Protein AF-A0ABD5IW27-F1 (afdb_monomer_lite)

Organism: NCBI:txid311460

Radius of gyration: 19.16 Å; chains: 1; bounding box: 46×27×57 Å

Structure (mmCIF, N/CA/C/O backbone):
data_AF-A0ABD5IW27-F1
#
_entry.id   AF-A0ABD5IW27-F1
#
loop_
_atom_site.group_PDB
_atom_site.id
_atom_site.type_symbol
_atom_site.label_atom_id
_atom_site.label_alt_id
_atom_site.label_comp_id
_atom_site.label_asym_id
_atom_site.label_entity_id
_atom_site.label_seq_id
_atom_site.pdbx_PDB_ins_code
_atom_site.Cartn_x
_atom_site.Cartn_y
_atom_site.Cartn_z
_atom_site.occupancy
_atom_site.B_iso_or_equiv
_atom_site.auth_seq_id
_atom_site.auth_comp_id
_atom_site.auth_asym_id
_atom_site.auth_atom_id
_atom_site.pdbx_PDB_model_num
ATOM 1 N N . MET A 1 1 ? -3.369 1.920 -13.424 1.00 84.19 1 MET A N 1
ATOM 2 C CA . MET A 1 1 ? -1.995 1.998 -13.982 1.00 84.19 1 MET A CA 1
ATOM 3 C C . MET A 1 1 ? -0.972 1.185 -13.202 1.00 84.19 1 MET A C 1
ATOM 5 O O . MET A 1 1 ? -0.576 0.160 -13.720 1.00 84.19 1 MET A O 1
ATOM 9 N N . LEU A 1 2 ? -0.519 1.574 -11.998 1.00 91.88 2 LEU A N 1
ATOM 10 C CA . LEU A 1 2 ? 0.464 0.747 -11.262 1.00 91.88 2 LEU A CA 1
ATOM 11 C C . LEU A 1 2 ? -0.138 -0.552 -10.726 1.00 91.88 2 LEU A C 1
ATOM 13 O O . LEU A 1 2 ? 0.508 -1.589 -10.780 1.00 91.88 2 LEU A O 1
ATOM 17 N N . GLU A 1 3 ? -1.376 -0.492 -10.238 1.00 90.19 3 GLU A N 1
ATOM 18 C CA . GLU A 1 3 ? -2.118 -1.681 -9.816 1.00 90.19 3 GLU A CA 1
ATOM 19 C C . GLU A 1 3 ? -2.359 -2.640 -10.994 1.00 90.19 3 GLU A C 1
ATOM 21 O O . GLU A 1 3 ? -1.985 -3.803 -10.915 1.00 90.19 3 GLU A O 1
ATOM 26 N N . GLU A 1 4 ? -2.884 -2.127 -12.110 1.00 89.38 4 GLU A N 1
ATOM 27 C CA . GLU A 1 4 ? -3.055 -2.890 -13.359 1.00 89.38 4 GLU A CA 1
ATOM 28 C C . GLU A 1 4 ? -1.736 -3.468 -13.883 1.00 89.38 4 GLU A C 1
ATOM 30 O O . GLU A 1 4 ? -1.704 -4.583 -14.383 1.00 89.38 4 GLU A O 1
ATOM 35 N N . GLU A 1 5 ? -0.634 -2.720 -13.800 1.00 93.12 5 GLU A N 1
ATOM 36 C CA . GLU A 1 5 ? 0.668 -3.215 -14.241 1.00 93.12 5 GLU A CA 1
ATOM 37 C C . GLU A 1 5 ? 1.170 -4.340 -13.334 1.00 93.12 5 GLU A C 1
ATOM 39 O O . GLU A 1 5 ? 1.684 -5.341 -13.823 1.00 93.12 5 GLU A O 1
ATOM 44 N N . ALA A 1 6 ? 0.968 -4.220 -12.022 1.00 93.06 6 ALA A N 1
ATOM 45 C CA . ALA A 1 6 ? 1.263 -5.302 -11.097 1.00 93.06 6 ALA A CA 1
ATOM 46 C C . ALA A 1 6 ? 0.428 -6.556 -11.428 1.00 93.06 6 ALA A C 1
ATOM 48 O O . ALA A 1 6 ? 0.964 -7.660 -11.436 1.00 93.06 6 ALA A O 1
ATOM 49 N N . GLU A 1 7 ? -0.846 -6.398 -11.799 1.00 90.81 7 GLU A N 1
ATOM 50 C CA . GLU A 1 7 ? -1.699 -7.503 -12.262 1.00 90.81 7 GLU A CA 1
ATOM 51 C C . GLU A 1 7 ? -1.216 -8.112 -13.582 1.00 90.81 7 GLU A C 1
ATOM 53 O O . GLU A 1 7 ? -1.115 -9.334 -13.682 1.00 90.81 7 GLU A O 1
ATOM 58 N N . LYS A 1 8 ? -0.832 -7.286 -14.566 1.00 91.44 8 LYS A N 1
ATOM 59 C CA . LYS A 1 8 ? -0.220 -7.742 -15.829 1.00 91.44 8 LYS A CA 1
ATOM 60 C C . LYS A 1 8 ? 1.058 -8.556 -15.581 1.00 91.44 8 LYS A C 1
ATOM 62 O O . LYS A 1 8 ? 1.362 -9.464 -16.351 1.00 91.44 8 LYS A O 1
ATOM 67 N N . GLN A 1 9 ? 1.781 -8.260 -14.501 1.00 93.38 9 GLN A N 1
ATOM 68 C CA . GLN A 1 9 ? 2.985 -8.980 -14.076 1.00 93.38 9 GLN A CA 1
ATOM 69 C C . GLN A 1 9 ? 2.706 -10.137 -13.102 1.00 93.38 9 GLN A C 1
ATOM 71 O O . GLN A 1 9 ? 3.644 -10.715 -12.558 1.00 93.38 9 GLN A O 1
ATOM 76 N N . ASN A 1 10 ? 1.439 -10.517 -12.904 1.00 93.88 10 ASN A N 1
ATOM 77 C CA . ASN A 1 10 ? 1.011 -11.576 -11.982 1.00 93.88 10 ASN A CA 1
ATOM 78 C C . ASN A 1 10 ? 1.447 -11.344 -10.522 1.00 93.88 10 ASN A C 1
ATOM 80 O O . ASN A 1 10 ? 1.623 -12.288 -9.751 1.00 93.88 10 ASN A O 1
ATOM 84 N N . ILE A 1 11 ? 1.603 -10.083 -10.117 1.00 93.88 11 ILE A N 1
ATOM 85 C CA . ILE A 1 11 ? 1.880 -9.706 -8.734 1.00 93.88 11 ILE A CA 1
ATOM 86 C C . ILE A 1 11 ? 0.553 -9.660 -7.981 1.00 93.88 11 ILE A C 1
ATOM 88 O O . ILE A 1 11 ? -0.248 -8.732 -8.121 1.00 93.88 11 ILE A O 1
ATOM 92 N N . VAL A 1 12 ? 0.339 -10.674 -7.147 1.00 90.88 12 VAL A N 1
ATOM 93 C CA . VAL A 1 12 ? -0.851 -10.811 -6.305 1.00 90.88 12 VAL A CA 1
ATOM 94 C C . VAL A 1 12 ? -0.482 -10.587 -4.836 1.00 90.88 12 VAL A C 1
ATOM 96 O O . VAL A 1 12 ? 0.627 -10.880 -4.378 1.00 90.88 12 VAL A O 1
ATOM 99 N N . VAL A 1 13 ? -1.420 -10.001 -4.099 1.00 90.88 13 VAL A N 1
ATOM 100 C CA . VAL A 1 13 ? -1.384 -9.903 -2.640 1.00 90.88 13 VAL A CA 1
ATOM 101 C C . VAL A 1 13 ? -2.637 -10.586 -2.142 1.00 90.88 13 VAL 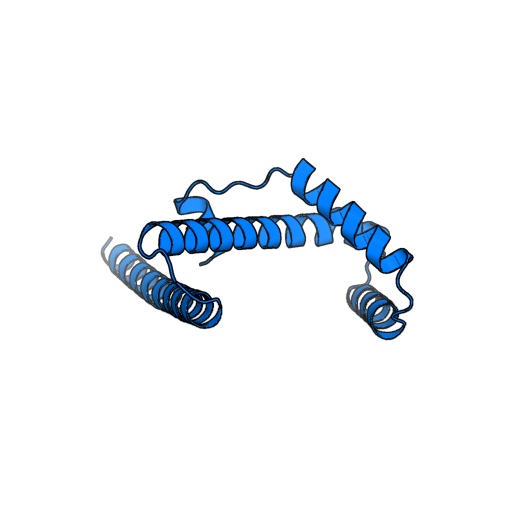A C 1
ATOM 103 O O . VAL A 1 13 ? -3.743 -10.193 -2.527 1.00 90.88 13 VAL A O 1
ATOM 106 N N . ASP A 1 14 ? -2.456 -11.603 -1.313 1.00 92.38 14 ASP A N 1
ATOM 107 C CA . ASP A 1 14 ? -3.572 -12.315 -0.715 1.00 92.38 14 ASP A CA 1
ATOM 108 C C . ASP A 1 14 ? -4.238 -11.448 0.353 1.00 92.38 14 ASP A C 1
ATOM 110 O O . ASP A 1 14 ? -3.619 -10.582 0.976 1.00 92.38 14 ASP A O 1
ATOM 114 N N . GLU A 1 15 ? -5.530 -11.668 0.568 1.00 91.94 15 GLU A N 1
ATOM 115 C CA . GLU A 1 15 ? -6.295 -10.911 1.560 1.00 91.94 15 GLU A CA 1
ATOM 116 C C . GLU A 1 15 ? -5.728 -11.080 2.974 1.00 91.94 15 GLU A C 1
ATOM 118 O O . GLU A 1 15 ? -5.556 -10.096 3.687 1.00 91.94 15 GLU A O 1
ATOM 123 N N . SER A 1 16 ? -5.299 -12.292 3.330 1.00 94.62 16 SER A N 1
ATOM 124 C CA . SER A 1 16 ? -4.668 -12.584 4.621 1.00 94.62 16 SER A CA 1
ATOM 125 C C . SER A 1 16 ? -3.357 -11.817 4.847 1.00 94.62 16 SER A C 1
ATOM 127 O O . SER A 1 16 ? -3.057 -11.414 5.974 1.00 94.62 16 SER A O 1
ATOM 129 N N . GLU A 1 17 ? -2.576 -11.575 3.789 1.00 94.88 17 GLU A N 1
ATOM 130 C CA . GLU A 1 17 ? -1.364 -10.752 3.852 1.00 94.88 17 GLU A CA 1
ATOM 131 C C . GLU A 1 17 ? -1.724 -9.291 4.150 1.00 94.88 17 GLU A C 1
ATOM 133 O O . GLU A 1 17 ? -1.126 -8.669 5.032 1.00 94.88 17 GLU A O 1
ATOM 138 N N . ALA A 1 18 ? -2.747 -8.767 3.469 1.00 95.56 18 ALA A N 1
ATOM 139 C CA . ALA A 1 18 ? -3.236 -7.410 3.681 1.00 95.56 18 ALA A CA 1
ATOM 140 C C . ALA A 1 18 ? -3.845 -7.225 5.078 1.00 95.56 18 ALA A C 1
ATOM 142 O O . ALA A 1 18 ? -3.552 -6.232 5.742 1.00 95.56 18 ALA A O 1
ATOM 143 N N . GLU A 1 19 ? -4.629 -8.182 5.573 1.00 96.31 19 GLU A N 1
ATOM 144 C CA . GLU A 1 19 ? -5.174 -8.162 6.934 1.00 96.31 19 GLU A CA 1
ATOM 145 C C . GLU A 1 19 ? -4.070 -8.158 7.991 1.00 96.31 19 GLU A C 1
ATOM 147 O O . GLU A 1 19 ? -4.123 -7.392 8.956 1.00 96.31 19 GLU A O 1
ATOM 152 N N . LYS A 1 20 ? -3.046 -9.003 7.815 1.00 96.56 20 LYS A N 1
ATOM 153 C CA . LYS A 1 20 ? -1.909 -9.063 8.737 1.00 96.56 20 LYS A CA 1
ATOM 154 C C . LYS A 1 20 ? -1.171 -7.729 8.773 1.00 96.56 20 LYS A C 1
ATOM 156 O O . LYS A 1 20 ? -0.886 -7.230 9.860 1.00 96.56 20 LYS A O 1
ATOM 161 N N . PHE A 1 21 ? -0.905 -7.144 7.609 1.00 96.19 21 PHE A N 1
ATOM 162 C CA . PHE A 1 21 ? -0.268 -5.834 7.520 1.00 96.19 21 PHE A CA 1
ATOM 163 C C . PHE A 1 21 ? -1.139 -4.735 8.146 1.00 96.19 21 PHE A C 1
ATOM 165 O O . PHE A 1 21 ? -0.648 -3.909 8.907 1.00 96.19 21 PHE A O 1
ATOM 172 N N . THR A 1 22 ? -2.450 -4.775 7.913 1.00 97.19 22 THR A N 1
ATOM 173 C CA . THR A 1 22 ? -3.410 -3.826 8.495 1.00 97.19 22 THR A CA 1
ATOM 174 C C . THR A 1 22 ? -3.394 -3.875 10.021 1.00 97.19 22 THR A C 1
ATOM 176 O O . THR A 1 22 ? -3.321 -2.835 10.670 1.00 97.19 22 THR A O 1
ATOM 179 N N . LYS A 1 23 ? -3.382 -5.080 10.606 1.00 96.69 23 LYS A N 1
ATOM 180 C CA . LYS A 1 23 ? -3.264 -5.270 12.061 1.00 96.69 23 LYS A CA 1
ATOM 181 C C . LYS A 1 23 ? -1.957 -4.695 12.606 1.00 96.69 23 LYS A C 1
ATOM 183 O O . LYS A 1 23 ? -1.977 -4.048 13.646 1.00 96.69 23 LYS A O 1
ATOM 188 N N . GLN A 1 24 ? -0.843 -4.885 11.897 1.00 96.50 24 GLN A N 1
ATOM 189 C CA . GLN A 1 24 ? 0.447 -4.306 12.286 1.00 96.50 24 GLN A CA 1
ATOM 190 C C . GLN A 1 24 ? 0.414 -2.774 12.256 1.00 96.50 24 GLN A C 1
ATOM 192 O O . GLN A 1 24 ? 0.873 -2.138 13.199 1.00 96.50 24 GLN A O 1
ATOM 197 N N . MET A 1 25 ? -0.165 -2.177 11.213 1.00 94.88 25 MET A N 1
ATOM 198 C CA . MET A 1 25 ? -0.282 -0.720 11.103 1.00 94.88 25 MET A CA 1
ATOM 199 C C . MET A 1 25 ? -1.195 -0.127 12.176 1.00 94.88 25 MET A C 1
ATOM 201 O O . MET A 1 25 ? -0.854 0.902 12.756 1.00 94.88 25 MET A O 1
ATOM 205 N N . ARG A 1 26 ? -2.307 -0.801 12.488 1.00 95.88 26 ARG A N 1
ATOM 206 C CA . ARG A 1 26 ? -3.180 -0.429 13.605 1.00 95.88 26 ARG A CA 1
ATOM 207 C C . ARG A 1 26 ? -2.420 -0.435 14.930 1.00 95.88 26 ARG A C 1
ATOM 209 O O . ARG A 1 26 ? -2.453 0.555 15.645 1.00 95.88 26 ARG A O 1
ATOM 216 N N . GLN A 1 27 ? -1.675 -1.504 15.213 1.00 95.81 27 GLN A N 1
ATOM 217 C CA . GLN A 1 27 ? -0.864 -1.609 16.431 1.00 95.81 27 GLN A CA 1
ATOM 218 C C . GLN A 1 27 ? 0.215 -0.525 16.519 1.00 95.81 27 GLN A C 1
ATOM 220 O O . GLN A 1 27 ? 0.431 0.031 17.590 1.00 95.81 27 GLN A O 1
ATOM 225 N N . ILE A 1 28 ? 0.879 -0.201 15.403 1.00 94.25 28 ILE A N 1
ATOM 226 C CA . ILE A 1 28 ? 1.864 0.889 15.353 1.00 94.25 28 ILE A CA 1
ATOM 227 C C . ILE A 1 28 ? 1.205 2.222 15.708 1.00 94.25 28 ILE A C 1
ATOM 229 O O . ILE A 1 28 ? 1.786 2.994 16.464 1.00 94.25 28 ILE A O 1
ATOM 233 N N . LEU A 1 29 ? 0.003 2.490 15.191 1.00 93.19 29 LEU A N 1
ATOM 234 C CA . LEU A 1 29 ? -0.719 3.718 15.512 1.00 93.19 29 LEU A CA 1
ATOM 235 C C . LEU A 1 29 ? -1.164 3.750 16.981 1.00 93.19 29 LEU A C 1
ATOM 237 O O . LEU A 1 29 ? -0.973 4.765 17.638 1.00 93.19 29 LEU A O 1
ATOM 241 N N . GLU A 1 30 ? -1.690 2.642 17.509 1.00 92.12 30 GLU A N 1
ATOM 242 C CA . GLU A 1 30 ? -2.104 2.510 18.917 1.00 92.12 30 GLU A CA 1
ATOM 243 C C . GLU A 1 30 ? -0.934 2.704 19.899 1.00 92.12 30 GLU A C 1
ATOM 245 O O . GLU A 1 30 ? -1.130 3.158 21.023 1.00 92.12 30 GLU A O 1
ATOM 250 N N . GLN A 1 31 ? 0.288 2.364 19.480 1.00 94.12 31 GLN A N 1
ATOM 251 C CA . GLN A 1 31 ? 1.520 2.550 20.256 1.00 94.12 31 GLN A CA 1
ATOM 252 C C . GLN A 1 31 ? 2.226 3.881 19.967 1.00 94.12 31 GLN A C 1
ATOM 254 O O . GLN A 1 31 ? 3.243 4.186 20.593 1.00 94.12 31 GLN A O 1
ATOM 259 N N . SER A 1 32 ? 1.728 4.655 19.004 1.00 92.44 32 SER A N 1
ATOM 260 C CA . SER A 1 32 ? 2.334 5.916 18.602 1.00 92.44 32 SER A CA 1
ATOM 261 C C . SER A 1 32 ? 2.052 7.005 19.633 1.00 92.44 32 SER A C 1
ATOM 263 O O . SER A 1 32 ? 0.946 7.120 20.151 1.00 92.44 32 SER A O 1
ATOM 265 N N . SER A 1 33 ? 3.043 7.858 19.882 1.00 93.25 33 SER A N 1
ATOM 266 C CA . SER A 1 33 ? 2.856 9.126 20.598 1.00 93.25 33 SER A CA 1
ATOM 267 C C . SER A 1 33 ? 2.609 10.304 19.645 1.00 93.25 33 SER A C 1
ATOM 269 O O . SER A 1 33 ? 2.667 11.457 20.063 1.00 93.25 33 SER A O 1
ATOM 271 N N . ASP A 1 34 ? 2.419 10.034 18.351 1.00 93.94 34 ASP A N 1
ATOM 272 C CA . ASP A 1 34 ? 2.119 11.050 17.343 1.00 93.94 34 ASP A CA 1
ATOM 273 C C . ASP A 1 34 ? 0.641 11.455 17.429 1.00 93.94 34 ASP A C 1
ATOM 275 O O . ASP A 1 34 ? -0.230 10.900 16.753 1.00 93.94 34 ASP A O 1
ATOM 279 N N . GLU A 1 35 ? 0.366 12.432 18.292 1.00 94.44 35 GLU A N 1
ATOM 280 C CA . GLU A 1 35 ? -0.973 12.989 18.499 1.00 94.44 35 GLU A CA 1
ATOM 281 C C . GLU A 1 35 ? -1.578 13.546 17.205 1.00 94.44 35 GLU A C 1
ATOM 283 O O . GLU A 1 35 ? -2.789 13.458 17.006 1.00 94.44 35 GLU A O 1
ATOM 288 N N . TYR A 1 36 ? -0.749 14.069 16.293 1.00 94.81 36 TYR A N 1
ATOM 289 C CA . TYR A 1 36 ? -1.228 14.599 15.021 1.00 94.81 36 TYR A CA 1
ATOM 290 C C . TYR A 1 36 ? -1.775 13.486 14.128 1.00 94.81 36 TYR A C 1
ATOM 292 O O . TYR A 1 36 ? -2.871 13.619 13.584 1.00 94.81 36 TYR A O 1
ATOM 300 N N . ALA A 1 37 ? -1.051 12.372 13.998 1.00 91.56 37 ALA A N 1
ATOM 301 C CA . ALA A 1 37 ? -1.512 11.230 13.210 1.00 91.56 37 ALA A CA 1
ATOM 302 C C . ALA A 1 37 ? -2.810 10.625 13.772 1.00 91.56 37 ALA A C 1
ATOM 304 O O . ALA A 1 37 ? -3.711 10.269 13.008 1.00 91.56 37 ALA A O 1
ATOM 305 N N . ILE A 1 38 ? -2.919 10.542 15.102 1.00 93.62 38 ILE A N 1
ATOM 306 C CA . ILE A 1 38 ? -4.111 10.031 15.789 1.00 93.62 38 ILE A CA 1
ATOM 307 C C . ILE A 1 38 ? -5.304 10.964 15.551 1.00 93.62 38 ILE A C 1
ATOM 309 O O . ILE A 1 38 ? -6.364 10.498 15.127 1.00 93.62 38 ILE A O 1
ATOM 313 N N . GLN A 1 39 ? -5.131 12.272 15.763 1.00 95.56 39 GLN A N 1
ATOM 314 C CA . GLN A 1 39 ? -6.203 13.248 15.563 1.00 95.56 39 GLN A CA 1
ATOM 315 C C . GLN A 1 39 ? -6.641 13.308 14.098 1.00 95.56 39 GLN A C 1
ATOM 317 O O . GLN A 1 39 ? -7.835 13.303 13.812 1.00 95.56 39 GLN A O 1
ATOM 322 N N . PHE A 1 40 ? -5.690 13.284 13.161 1.00 95.25 40 PHE A N 1
ATOM 323 C CA . PHE A 1 40 ? -5.994 13.255 11.733 1.00 95.25 40 PHE A CA 1
ATOM 324 C C . PHE A 1 40 ? -6.866 12.052 11.362 1.00 95.25 40 PHE A C 1
ATOM 326 O O . PHE A 1 40 ? -7.833 12.203 10.613 1.00 95.25 40 PHE A O 1
ATOM 333 N N . LEU A 1 41 ? -6.555 10.860 11.891 1.00 94.69 41 LEU A N 1
ATOM 334 C CA . LEU A 1 41 ? -7.390 9.686 11.658 1.00 94.69 41 LEU A CA 1
ATOM 335 C C . LEU A 1 41 ? -8.794 9.900 12.233 1.00 94.69 41 LEU A C 1
ATOM 337 O O . LEU A 1 41 ? -9.768 9.666 11.528 1.00 94.69 41 LEU A O 1
ATOM 341 N N . GLN A 1 42 ? -8.921 10.376 13.472 1.00 95.56 42 GLN A N 1
ATOM 342 C CA . GLN A 1 42 ? -10.229 10.615 14.092 1.00 95.56 42 GLN A CA 1
ATOM 343 C C . GLN A 1 42 ? -11.083 11.611 13.295 1.00 95.56 42 GLN A C 1
ATOM 345 O O . GLN A 1 42 ? -12.259 11.341 13.040 1.00 95.56 42 GLN A O 1
ATOM 350 N N . ASP A 1 43 ? -10.491 12.716 12.842 1.00 97.38 43 ASP A N 1
ATOM 351 C CA . ASP A 1 43 ? -11.172 13.728 12.031 1.00 97.38 43 ASP A CA 1
ATOM 352 C C . ASP A 1 43 ? -11.607 13.155 10.678 1.00 97.38 43 ASP A C 1
ATOM 354 O O . ASP A 1 43 ? -12.736 13.377 10.235 1.00 97.38 43 ASP A O 1
ATOM 358 N N . TYR A 1 44 ? -10.738 12.368 10.039 1.00 95.75 44 TYR A N 1
ATOM 359 C CA . TYR A 1 44 ? -11.041 11.679 8.787 1.00 95.75 44 TYR A CA 1
ATOM 360 C C . TYR A 1 44 ? -12.212 10.697 8.938 1.00 95.75 44 TYR A C 1
ATOM 362 O O . TYR A 1 44 ? -13.136 10.708 8.124 1.00 95.75 44 TYR A O 1
ATOM 370 N N . LEU A 1 45 ? -12.211 9.883 9.998 1.00 96.88 45 LEU A N 1
ATOM 371 C CA . LEU A 1 45 ? -13.286 8.931 10.290 1.00 96.88 45 LEU A CA 1
ATOM 372 C C . LEU A 1 45 ? -14.608 9.641 10.593 1.00 96.88 45 LEU A C 1
ATOM 374 O O . LEU A 1 45 ? -15.654 9.241 10.081 1.00 96.88 45 LEU A O 1
ATOM 378 N N . SER A 1 46 ? -14.548 10.729 11.365 1.00 96.88 46 SER A N 1
ATOM 379 C CA . SER A 1 46 ? -15.699 11.574 11.689 1.00 96.88 46 SER A CA 1
ATOM 380 C C . SER A 1 46 ? -16.311 12.202 10.434 1.00 96.88 46 SER A C 1
ATOM 382 O O . SER A 1 46 ? -17.520 12.113 10.223 1.00 96.88 46 SER A O 1
ATOM 384 N N . ALA A 1 47 ? -15.480 12.754 9.543 1.00 97.31 47 ALA A N 1
ATOM 385 C CA . ALA A 1 47 ? -15.926 13.332 8.276 1.00 97.31 47 ALA A CA 1
ATOM 386 C C . ALA A 1 47 ? -16.586 12.301 7.344 1.00 97.31 47 ALA A C 1
ATOM 388 O O . ALA A 1 47 ? -17.479 12.647 6.571 1.00 97.31 47 ALA A O 1
ATOM 389 N N . LEU A 1 48 ? -16.161 11.038 7.422 1.00 95.31 48 LEU A N 1
ATOM 390 C CA . LEU A 1 48 ? -16.757 9.926 6.682 1.00 95.31 48 LEU A CA 1
ATOM 391 C C . LEU A 1 48 ? -17.974 9.301 7.380 1.00 95.31 48 LEU A C 1
ATOM 393 O O . LEU A 1 48 ? -18.684 8.516 6.755 1.00 95.31 48 LEU A O 1
ATOM 397 N N . GLY A 1 49 ? -18.224 9.633 8.649 1.00 97.00 49 GLY 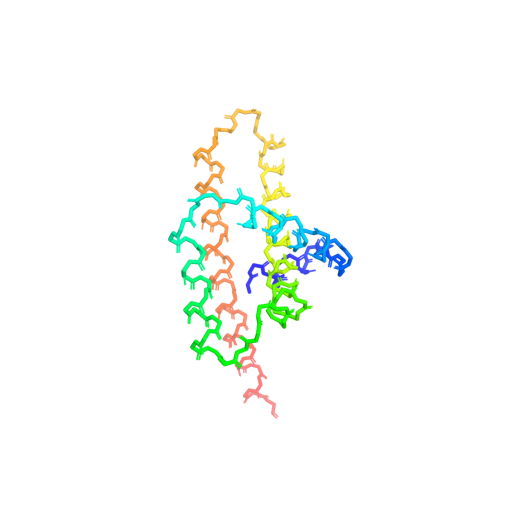A N 1
ATOM 398 C CA . GLY A 1 49 ? -19.313 9.059 9.437 1.00 97.00 49 GLY A CA 1
ATOM 399 C C . GLY A 1 49 ? -19.137 7.569 9.747 1.00 97.00 49 GLY A C 1
ATOM 400 O O . GLY A 1 49 ? -20.134 6.883 9.962 1.00 97.00 49 GLY A O 1
ATOM 401 N N . ILE A 1 50 ? -17.897 7.066 9.760 1.00 97.06 50 ILE A N 1
ATOM 402 C CA . ILE A 1 50 ? -17.586 5.650 10.005 1.00 97.06 50 ILE A CA 1
ATOM 403 C C . ILE A 1 50 ? -16.866 5.455 11.336 1.00 97.06 50 ILE A C 1
ATOM 405 O O . ILE A 1 50 ? -16.187 6.347 11.847 1.00 97.06 50 ILE A O 1
ATOM 409 N N . SER A 1 51 ? -16.986 4.253 11.894 1.00 97.00 51 SER A N 1
ATOM 410 C CA . SER A 1 51 ? -16.238 3.895 13.101 1.00 97.00 51 SER A CA 1
ATOM 411 C C . SER A 1 51 ? -14.792 3.504 12.786 1.00 97.00 51 SER A C 1
ATOM 413 O O . SER A 1 51 ? -14.468 3.038 11.694 1.00 97.00 51 SER A O 1
ATOM 415 N N . GLU A 1 52 ? -13.915 3.600 13.783 1.00 94.69 52 GLU A N 1
ATOM 416 C CA . GLU A 1 52 ? -12.527 3.150 13.643 1.00 94.69 52 GLU A CA 1
ATOM 417 C C . GLU A 1 52 ? -12.428 1.645 13.331 1.00 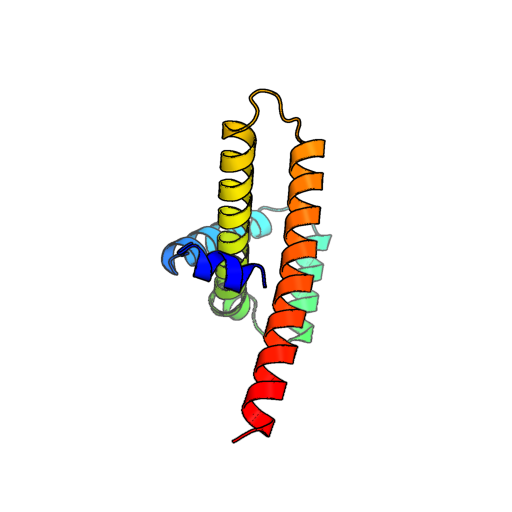94.69 52 GLU A C 1
ATOM 419 O O . GLU A 1 52 ? -11.637 1.217 12.491 1.00 94.69 52 GLU A O 1
ATOM 424 N N . ASN A 1 53 ? -13.275 0.820 13.956 1.00 95.56 53 ASN A N 1
ATOM 425 C CA . ASN A 1 53 ? -13.313 -0.616 13.671 1.00 95.56 53 ASN A CA 1
ATOM 426 C C . ASN A 1 53 ? -13.766 -0.909 12.240 1.00 95.56 53 ASN A C 1
ATOM 428 O O . ASN A 1 53 ? -13.244 -1.824 11.607 1.00 95.56 53 ASN A O 1
ATOM 432 N N . GLU A 1 54 ? -14.729 -0.151 11.728 1.00 95.75 54 GLU A N 1
ATOM 433 C CA . GLU A 1 54 ? -15.170 -0.268 10.342 1.00 95.75 54 GLU A CA 1
ATOM 434 C C . GLU A 1 54 ? -14.047 0.119 9.377 1.00 95.75 54 GLU A C 1
ATOM 436 O O . GLU A 1 54 ? -13.748 -0.636 8.450 1.00 95.75 54 GLU A O 1
ATOM 441 N N . TYR A 1 55 ? -13.336 1.214 9.656 1.00 96.31 55 TYR A N 1
ATOM 442 C CA . TYR A 1 55 ? -12.154 1.602 8.893 1.00 96.31 55 TYR A CA 1
ATOM 443 C C . TYR A 1 55 ? -11.099 0.497 8.847 1.00 96.31 55 TYR A C 1
ATOM 445 O O . TYR A 1 55 ? -10.722 0.066 7.757 1.00 96.31 55 TYR A O 1
ATOM 453 N N . TRP A 1 56 ? -10.652 -0.006 10.000 1.00 96.44 56 TRP A N 1
ATOM 454 C CA . TRP A 1 56 ? -9.583 -1.005 10.040 1.00 96.44 56 TRP A CA 1
ATOM 455 C C . TRP A 1 56 ? -9.975 -2.342 9.414 1.00 96.44 56 TRP A C 1
ATOM 457 O O . TRP A 1 56 ? -9.115 -3.004 8.841 1.00 96.44 56 TRP A O 1
ATOM 467 N N . ASN A 1 57 ? -11.245 -2.745 9.502 1.00 92.81 57 ASN A N 1
ATOM 468 C CA . ASN A 1 57 ? -11.680 -4.054 9.012 1.00 92.81 57 ASN A CA 1
ATOM 469 C C . ASN A 1 57 ? -12.134 -4.043 7.547 1.00 92.81 57 ASN A C 1
ATOM 471 O O . ASN A 1 57 ? -12.034 -5.073 6.891 1.00 92.81 57 ASN A O 1
ATOM 475 N N . GLN A 1 58 ? -12.635 -2.918 7.028 1.00 90.25 58 GLN A N 1
ATOM 476 C CA . GLN A 1 58 ? -13.213 -2.863 5.678 1.00 90.25 58 GLN A CA 1
ATOM 477 C C . GLN A 1 58 ? -12.396 -1.994 4.721 1.00 90.25 58 GLN A C 1
ATOM 479 O O . GLN A 1 58 ? -12.118 -2.395 3.592 1.00 90.25 58 GLN A O 1
ATOM 484 N N . TYR A 1 59 ? -11.974 -0.811 5.164 1.00 94.56 59 TYR A N 1
ATOM 485 C CA . TYR A 1 59 ? -11.353 0.179 4.283 1.00 94.56 59 TYR A CA 1
ATOM 486 C C . TYR A 1 59 ? -9.831 0.034 4.234 1.00 94.56 59 TYR A C 1
ATOM 488 O O . TYR A 1 59 ? -9.235 -0.006 3.154 1.00 94.56 59 TYR A O 1
ATOM 496 N N . ALA A 1 60 ? -9.197 -0.096 5.399 1.00 95.56 60 ALA A N 1
ATOM 497 C CA . ALA A 1 60 ? -7.750 -0.179 5.522 1.00 95.56 60 ALA A CA 1
ATOM 498 C C . ALA A 1 60 ? -7.196 -1.439 4.844 1.00 95.56 60 ALA A C 1
ATOM 500 O O . ALA A 1 60 ? -6.212 -1.345 4.115 1.00 95.56 60 ALA A O 1
ATOM 501 N N . VAL A 1 61 ? -7.860 -2.593 4.992 1.00 95.38 61 VAL A N 1
ATOM 502 C CA . VAL A 1 61 ? -7.440 -3.852 4.346 1.00 95.38 61 VAL A CA 1
ATOM 503 C C . VAL A 1 61 ? -7.374 -3.698 2.827 1.00 95.38 61 VAL A C 1
ATOM 505 O O . VAL A 1 61 ? -6.363 -4.040 2.211 1.00 95.38 61 VAL A O 1
ATOM 508 N N . LEU A 1 62 ? -8.411 -3.120 2.214 1.00 93.75 62 LEU A N 1
ATOM 509 C CA . LEU A 1 62 ? -8.446 -2.882 0.770 1.00 93.75 62 LEU A CA 1
ATOM 510 C C . LEU A 1 62 ? -7.355 -1.898 0.332 1.00 93.75 62 LEU A C 1
ATOM 512 O O . LEU A 1 62 ? -6.667 -2.140 -0.663 1.00 93.75 62 LEU A O 1
ATOM 516 N N . ALA A 1 63 ? -7.165 -0.810 1.079 1.00 93.50 63 ALA A N 1
ATOM 517 C CA . ALA A 1 63 ? -6.128 0.175 0.790 1.00 93.50 63 ALA A CA 1
ATOM 518 C C . ALA A 1 63 ? -4.718 -0.434 0.890 1.00 93.50 63 ALA A C 1
ATOM 520 O O . ALA A 1 63 ? -3.896 -0.264 -0.016 1.00 93.50 63 ALA A O 1
ATOM 521 N N . TYR A 1 64 ? -4.444 -1.205 1.942 1.00 95.81 64 TYR A N 1
ATOM 522 C CA . TYR A 1 64 ? -3.150 -1.847 2.136 1.00 95.81 64 TYR A CA 1
ATOM 523 C C . TYR A 1 64 ? -2.897 -2.980 1.153 1.00 95.81 64 TYR A C 1
ATOM 525 O O . TYR A 1 64 ? -1.765 -3.123 0.700 1.00 95.81 64 TYR A O 1
ATOM 533 N N . LYS A 1 65 ? -3.923 -3.722 0.725 1.00 94.88 65 LYS A N 1
ATOM 534 C CA . LYS A 1 65 ? -3.786 -4.699 -0.363 1.00 94.88 65 LYS A CA 1
ATOM 535 C C . LYS A 1 65 ? -3.239 -4.038 -1.631 1.00 94.88 65 LYS A C 1
ATOM 537 O O . LYS A 1 65 ? -2.293 -4.544 -2.237 1.00 94.88 65 LYS A O 1
ATOM 542 N N . LYS A 1 66 ? -3.774 -2.866 -1.993 1.00 94.12 66 LYS A N 1
ATOM 543 C CA . LYS A 1 66 ? -3.285 -2.069 -3.131 1.00 94.12 66 LYS A CA 1
ATOM 544 C C . LYS A 1 66 ? -1.864 -1.562 -2.905 1.00 94.12 66 LYS A C 1
ATOM 546 O O . LYS A 1 66 ? -1.013 -1.708 -3.781 1.00 94.12 66 LYS A O 1
ATOM 551 N N . ALA A 1 67 ? -1.589 -1.004 -1.727 1.00 94.06 67 ALA A N 1
ATOM 552 C CA . ALA A 1 67 ? -0.267 -0.482 -1.389 1.00 94.06 67 ALA A CA 1
ATOM 553 C C . ALA A 1 67 ? 0.816 -1.575 -1.422 1.00 94.06 67 ALA A C 1
ATOM 555 O O . ALA A 1 67 ? 1.876 -1.373 -2.012 1.00 94.06 67 ALA A O 1
ATOM 556 N N . LEU A 1 68 ? 0.533 -2.753 -0.860 1.00 95.88 68 LEU A N 1
ATOM 557 C CA . LEU A 1 68 ? 1.425 -3.913 -0.877 1.00 95.88 68 LEU A CA 1
ATOM 558 C C . LEU A 1 68 ? 1.689 -4.394 -2.303 1.00 95.88 68 LEU A C 1
ATOM 560 O O . LEU A 1 68 ? 2.837 -4.655 -2.656 1.00 95.88 68 LEU A O 1
ATOM 564 N N . LYS A 1 69 ? 0.656 -4.449 -3.150 1.00 95.62 69 LYS A N 1
ATOM 565 C CA . LYS A 1 69 ? 0.794 -4.853 -4.555 1.00 95.62 69 LYS A CA 1
ATOM 566 C C . LYS A 1 69 ? 1.739 -3.905 -5.307 1.00 95.62 69 LYS A C 1
ATOM 568 O O . LYS A 1 69 ? 2.661 -4.356 -5.984 1.00 95.62 69 LYS A O 1
ATOM 573 N N . ILE A 1 70 ? 1.580 -2.592 -5.119 1.00 95.12 70 ILE A N 1
ATOM 574 C CA . ILE A 1 70 ? 2.473 -1.577 -5.707 1.00 95.12 70 ILE A CA 1
ATOM 575 C C . ILE A 1 70 ? 3.890 -1.670 -5.120 1.00 95.12 70 ILE A C 1
ATOM 577 O O . ILE A 1 70 ? 4.870 -1.529 -5.852 1.00 95.12 70 ILE A O 1
ATOM 581 N N . SER A 1 71 ? 4.014 -1.929 -3.817 1.00 95.62 71 SER A N 1
ATOM 582 C CA . SER A 1 71 ? 5.307 -2.113 -3.148 1.00 95.62 71 SER A CA 1
ATOM 583 C C . SER A 1 71 ? 6.080 -3.296 -3.737 1.00 95.62 71 SER A C 1
ATOM 585 O O . SER A 1 71 ? 7.247 -3.147 -4.104 1.00 95.62 71 SER A O 1
ATOM 587 N N . LYS A 1 72 ? 5.411 -4.440 -3.935 1.00 96.50 72 LYS A N 1
ATOM 588 C CA . LYS A 1 72 ? 5.992 -5.626 -4.581 1.00 96.50 72 LYS A CA 1
ATOM 589 C C . LYS A 1 72 ? 6.419 -5.341 -6.023 1.00 96.50 72 LYS A C 1
ATOM 591 O O . LYS A 1 72 ? 7.531 -5.707 -6.396 1.00 96.50 72 LYS A O 1
ATOM 596 N N . LEU A 1 73 ? 5.606 -4.619 -6.802 1.00 96.88 73 LEU A N 1
ATOM 597 C CA . LEU A 1 73 ? 5.984 -4.174 -8.152 1.00 96.88 73 LEU A CA 1
ATOM 598 C C . LEU A 1 73 ? 7.262 -3.325 -8.134 1.00 96.88 73 LEU A C 1
ATOM 600 O O . LEU A 1 73 ? 8.186 -3.572 -8.909 1.00 96.88 73 LEU A O 1
ATOM 604 N N . LYS A 1 74 ? 7.349 -2.345 -7.226 1.00 96.19 74 LYS A N 1
ATOM 605 C CA . LYS A 1 74 ? 8.549 -1.509 -7.085 1.00 96.19 74 LYS A CA 1
ATOM 606 C C . LYS A 1 74 ? 9.771 -2.341 -6.689 1.00 96.19 74 LYS A C 1
ATOM 608 O O . LYS A 1 74 ? 10.853 -2.136 -7.235 1.00 96.19 74 LYS A O 1
ATOM 613 N N . GLN A 1 75 ? 9.606 -3.286 -5.764 1.00 95.12 75 GLN A N 1
ATOM 614 C CA . GLN A 1 75 ? 10.678 -4.179 -5.329 1.00 95.12 75 GLN A CA 1
ATOM 615 C C . GLN A 1 75 ? 11.189 -5.052 -6.480 1.00 95.12 75 GLN A C 1
ATOM 617 O O . GLN A 1 75 ? 12.401 -5.140 -6.678 1.00 95.12 75 GLN A O 1
ATOM 622 N N . GLN A 1 76 ? 10.288 -5.655 -7.259 1.00 95.31 76 GLN A N 1
ATOM 623 C CA . GLN A 1 76 ? 10.654 -6.440 -8.435 1.00 95.31 76 GLN A CA 1
ATOM 624 C C . GLN A 1 76 ? 11.422 -5.580 -9.444 1.00 95.31 76 GLN A C 1
ATOM 626 O O . GLN A 1 76 ? 12.527 -5.950 -9.841 1.00 95.31 76 GLN A O 1
ATOM 631 N N . PHE A 1 77 ? 10.908 -4.390 -9.767 1.00 94.81 77 PHE A N 1
ATOM 632 C CA . PHE A 1 77 ? 11.583 -3.447 -10.658 1.00 94.81 77 PHE A CA 1
ATOM 633 C C . PHE A 1 77 ? 12.999 -3.105 -10.163 1.00 94.81 77 PHE A C 1
ATOM 635 O O . PHE A 1 77 ? 13.957 -3.147 -10.933 1.00 94.81 77 PHE A O 1
ATOM 642 N N . PHE A 1 78 ? 13.175 -2.817 -8.869 1.00 94.19 78 PHE A N 1
ATOM 643 C CA . PHE A 1 78 ? 14.498 -2.540 -8.296 1.00 94.19 78 PHE A CA 1
ATOM 644 C C . PHE A 1 78 ? 15.443 -3.738 -8.371 1.00 94.19 78 PHE A C 1
ATOM 646 O O . PHE A 1 78 ? 16.620 -3.556 -8.687 1.00 94.19 78 PHE A O 1
ATOM 653 N N . ASN A 1 79 ? 14.951 -4.950 -8.118 1.00 92.81 79 ASN A N 1
ATOM 654 C CA . ASN A 1 79 ? 15.754 -6.164 -8.241 1.00 92.81 79 ASN A CA 1
ATOM 655 C C . ASN A 1 79 ? 16.221 -6.381 -9.688 1.00 92.81 79 ASN A C 1
ATOM 657 O O . ASN A 1 79 ? 17.390 -6.686 -9.914 1.00 92.81 79 ASN A O 1
ATOM 661 N N . GLU A 1 80 ? 15.350 -6.144 -10.671 1.00 92.75 80 GLU A N 1
ATOM 662 C CA . GLU A 1 80 ? 15.696 -6.234 -12.094 1.00 92.75 80 GLU A CA 1
ATOM 663 C C . GLU A 1 80 ? 16.741 -5.192 -12.517 1.00 92.75 80 GLU A C 1
ATOM 665 O O . GLU A 1 80 ? 17.635 -5.505 -13.305 1.00 92.75 80 GLU A O 1
ATOM 670 N N . GLN A 1 81 ? 16.665 -3.960 -12.002 1.00 91.44 81 GLN A N 1
ATOM 671 C CA . GLN A 1 81 ? 17.671 -2.927 -12.285 1.00 91.44 81 GLN A CA 1
ATOM 672 C C . GLN A 1 81 ? 19.031 -3.277 -11.669 1.00 91.44 81 GLN A C 1
ATOM 674 O O . GLN A 1 81 ? 20.054 -3.198 -12.348 1.00 91.44 81 GLN A O 1
ATOM 679 N N . LYS A 1 82 ? 19.045 -3.738 -10.412 1.00 89.50 82 LYS A N 1
ATOM 680 C CA . LYS A 1 82 ? 20.272 -4.180 -9.727 1.00 89.50 82 LYS A CA 1
ATOM 681 C C . LYS A 1 82 ? 20.913 -5.404 -10.387 1.00 89.50 82 LYS A C 1
ATOM 683 O O . LYS A 1 82 ? 22.131 -5.537 -10.378 1.00 89.50 82 LYS A O 1
ATOM 688 N N . ALA A 1 83 ? 20.116 -6.293 -10.979 1.00 88.88 83 ALA A N 1
ATOM 689 C CA . ALA A 1 83 ? 20.636 -7.435 -11.730 1.00 88.88 83 ALA A CA 1
ATOM 690 C C . ALA A 1 83 ? 21.337 -7.013 -13.036 1.00 88.88 83 ALA A C 1
ATOM 692 O O . ALA A 1 83 ? 22.274 -7.681 -13.470 1.00 88.88 83 ALA A O 1
ATOM 693 N N . LYS A 1 84 ? 20.902 -5.906 -13.656 1.00 87.19 84 LYS A N 1
ATOM 694 C CA . LYS A 1 84 ? 21.482 -5.368 -14.899 1.00 87.19 84 LYS A CA 1
ATOM 695 C C . LYS A 1 84 ? 22.766 -4.575 -14.657 1.00 87.19 84 LYS A C 1
ATOM 697 O O . LYS A 1 84 ? 23.654 -4.595 -15.505 1.00 87.19 84 LYS A O 1
ATOM 702 N N . THR A 1 85 ? 22.877 -3.922 -13.503 1.00 80.56 85 THR A N 1
ATOM 703 C CA . THR A 1 85 ? 24.007 -3.053 -13.168 1.00 80.56 85 THR A CA 1
ATOM 704 C C . THR A 1 85 ? 24.369 -3.230 -11.692 1.00 80.56 85 THR A C 1
ATOM 706 O O . THR A 1 85 ? 23.550 -2.968 -10.816 1.00 80.56 85 THR A O 1
ATOM 709 N N . LYS A 1 86 ? 25.601 -3.671 -11.398 1.00 70.69 86 LYS A N 1
ATOM 710 C CA . LYS A 1 86 ? 26.035 -4.002 -10.024 1.00 70.69 86 LYS A CA 1
ATOM 711 C C . LYS A 1 86 ? 26.109 -2.802 -9.066 1.00 70.69 86 LYS A C 1
ATOM 713 O O . LYS A 1 86 ? 25.961 -3.013 -7.869 1.00 70.69 86 LYS A O 1
ATOM 718 N N . ASP A 1 87 ? 26.260 -1.580 -9.585 1.00 76.00 87 ASP A N 1
ATOM 719 C CA . ASP A 1 87 ? 26.515 -0.364 -8.792 1.00 76.00 87 ASP A CA 1
ATOM 720 C C . ASP A 1 87 ? 25.417 0.711 -8.922 1.00 76.00 87 ASP A C 1
ATOM 722 O O . ASP A 1 87 ? 25.701 1.905 -8.851 1.00 76.00 87 ASP A O 1
ATOM 726 N N . VAL A 1 88 ? 24.148 0.325 -9.119 1.00 79.81 88 VAL A N 1
ATOM 727 C CA . VAL A 1 88 ? 23.060 1.325 -9.143 1.00 79.81 88 VAL A CA 1
ATOM 728 C C . VAL A 1 88 ? 22.839 1.889 -7.741 1.00 79.81 88 VAL A C 1
ATOM 730 O O . VAL A 1 88 ? 22.451 1.165 -6.818 1.00 79.81 88 VAL A O 1
ATOM 733 N N . ASN A 1 89 ? 23.043 3.196 -7.587 1.00 88.31 89 ASN A N 1
ATOM 734 C CA . ASN A 1 89 ? 22.728 3.899 -6.345 1.00 88.31 89 ASN A CA 1
ATOM 735 C C . ASN A 1 89 ? 21.208 4.128 -6.189 1.00 88.31 89 ASN A C 1
ATOM 737 O O . ASN A 1 89 ? 20.413 3.951 -7.115 1.00 88.31 89 ASN A O 1
ATOM 741 N N . ILE A 1 90 ? 20.778 4.508 -4.982 1.00 88.31 90 ILE A N 1
ATOM 742 C CA . ILE A 1 90 ? 19.350 4.676 -4.662 1.00 88.31 90 ILE A CA 1
ATOM 743 C C . ILE A 1 90 ? 18.700 5.781 -5.513 1.00 88.31 90 ILE A C 1
ATOM 745 O O . ILE A 1 90 ? 17.564 5.610 -5.959 1.00 88.31 90 ILE A O 1
ATOM 749 N N . ASP A 1 91 ? 19.416 6.871 -5.790 1.00 91.38 91 ASP A N 1
ATOM 750 C CA . ASP A 1 91 ? 18.889 8.001 -6.563 1.00 91.38 91 ASP A CA 1
ATOM 751 C C . ASP A 1 91 ? 18.615 7.618 -8.023 1.00 91.38 91 ASP A C 1
ATOM 753 O O . ASP A 1 91 ? 17.606 8.016 -8.608 1.00 91.38 91 ASP A O 1
ATOM 757 N N . GLU A 1 92 ? 19.488 6.811 -8.620 1.00 91.19 92 GLU A N 1
ATOM 758 C CA . GLU A 1 92 ? 19.312 6.268 -9.966 1.00 91.19 92 GLU A CA 1
ATOM 759 C C . GLU A 1 92 ? 18.137 5.295 -10.039 1.00 91.19 92 GLU A C 1
ATOM 761 O O . GLU A 1 92 ? 17.326 5.390 -10.964 1.00 91.19 92 GLU A O 1
ATOM 766 N N . LEU A 1 93 ? 17.985 4.412 -9.044 1.00 92.06 93 LEU A N 1
ATOM 767 C CA . LEU A 1 93 ? 16.820 3.526 -8.944 1.00 92.06 93 LEU A CA 1
ATOM 768 C C . LEU A 1 93 ? 15.521 4.327 -8.850 1.00 92.06 93 LEU A C 1
ATOM 770 O O . LEU A 1 93 ? 14.540 4.008 -9.526 1.00 92.06 93 LEU A O 1
ATOM 774 N N . GLN A 1 94 ? 15.518 5.388 -8.046 1.00 93.75 94 GLN A N 1
ATOM 775 C CA . GLN A 1 94 ? 14.350 6.237 -7.868 1.00 93.75 94 GLN A CA 1
ATOM 776 C C . GLN A 1 94 ? 14.006 7.005 -9.157 1.00 93.75 94 GLN A C 1
ATOM 778 O O . GLN A 1 94 ? 12.849 6.988 -9.578 1.00 93.75 94 GLN A O 1
ATOM 783 N N . LYS A 1 95 ? 14.996 7.571 -9.862 1.00 94.19 95 LYS A N 1
ATOM 784 C CA . LYS A 1 95 ? 14.793 8.197 -11.185 1.00 94.19 95 LYS A CA 1
ATOM 785 C C . LYS A 1 95 ? 14.269 7.204 -12.224 1.00 94.19 95 LYS A C 1
ATOM 787 O O . LYS A 1 95 ? 13.376 7.538 -13.006 1.00 94.19 95 LYS A O 1
ATOM 792 N N . ALA A 1 96 ? 14.806 5.984 -12.243 1.00 93.94 96 ALA A N 1
ATOM 793 C CA . ALA A 1 96 ? 14.349 4.930 -13.143 1.00 93.94 96 ALA A CA 1
ATOM 794 C C . ALA A 1 96 ? 12.893 4.536 -12.853 1.00 93.94 96 ALA A C 1
ATOM 796 O O . ALA A 1 96 ? 12.106 4.365 -13.785 1.00 93.94 96 ALA A O 1
ATOM 797 N N . TRP A 1 97 ? 12.514 4.460 -11.576 1.00 95.69 97 TRP A N 1
ATOM 798 C CA . TRP A 1 97 ? 11.139 4.199 -11.157 1.00 95.69 97 TRP A CA 1
ATOM 799 C C . TRP A 1 97 ? 10.177 5.319 -11.554 1.00 95.69 97 TRP A C 1
ATOM 801 O O . TRP A 1 97 ? 9.120 5.051 -12.116 1.00 95.69 97 TRP A O 1
ATOM 811 N N . GLU A 1 98 ? 10.547 6.580 -11.343 1.00 95.44 98 GLU A N 1
ATOM 812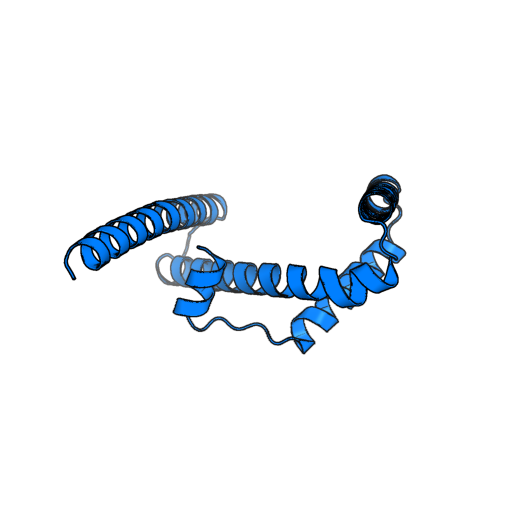 C CA . GLU A 1 98 ? 9.722 7.720 -11.760 1.00 95.44 98 GLU A CA 1
ATOM 813 C C . GLU A 1 98 ? 9.516 7.758 -13.275 1.00 95.44 98 GLU A C 1
ATOM 815 O O . GLU A 1 98 ? 8.421 8.060 -13.761 1.00 95.44 98 GLU A O 1
ATOM 820 N N . LYS A 1 99 ? 10.562 7.431 -14.042 1.00 95.31 99 LYS A N 1
ATOM 821 C CA . LYS A 1 99 ? 10.457 7.284 -15.494 1.00 95.31 99 LYS A CA 1
ATOM 822 C C . LYS A 1 99 ? 9.496 6.154 -15.859 1.00 95.31 99 LYS A C 1
ATOM 824 O O . LYS A 1 99 ? 8.596 6.377 -16.662 1.00 95.31 99 LYS A O 1
ATOM 829 N N . TYR A 1 100 ? 9.639 4.992 -15.227 1.00 94.88 100 TYR A N 1
ATOM 830 C CA . TYR A 1 100 ? 8.744 3.855 -15.422 1.00 94.88 100 TYR A CA 1
ATOM 831 C C . TYR A 1 100 ? 7.278 4.232 -15.153 1.00 94.88 100 TYR A C 1
ATOM 833 O O . TYR A 1 100 ? 6.414 3.993 -15.994 1.00 94.88 100 TYR A O 1
ATOM 841 N N . GLN A 1 101 ? 6.996 4.930 -14.047 1.00 94.62 101 GLN A N 1
ATOM 842 C CA . GLN A 1 101 ? 5.654 5.427 -13.731 1.00 94.62 101 GLN A CA 1
ATOM 843 C C . GLN A 1 101 ? 5.110 6.369 -14.820 1.00 94.62 101 GLN A C 1
ATOM 845 O O . GLN A 1 101 ? 3.963 6.224 -15.247 1.00 94.62 101 GLN A O 1
ATOM 850 N N . LYS A 1 102 ? 5.923 7.322 -15.298 1.00 93.38 102 LYS A N 1
ATOM 851 C CA . LYS A 1 102 ? 5.537 8.247 -16.382 1.00 93.38 102 LYS A CA 1
ATOM 852 C C . LYS A 1 102 ? 5.252 7.514 -17.692 1.00 93.38 102 LYS A C 1
ATOM 854 O O . LYS A 1 102 ? 4.326 7.894 -18.407 1.00 93.38 102 LYS A O 1
ATOM 859 N N . ASP A 1 103 ? 6.026 6.484 -18.009 1.00 92.75 103 ASP A N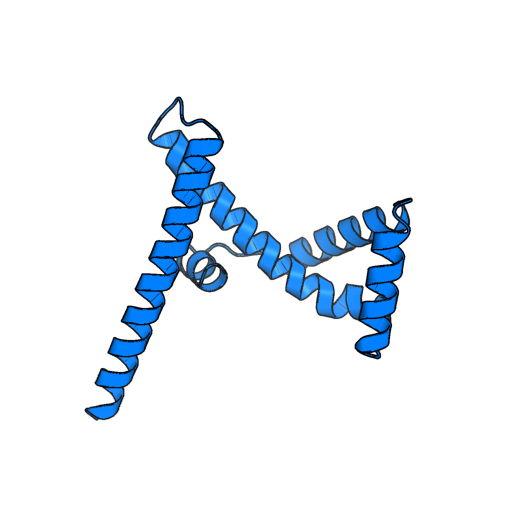 1
ATOM 860 C CA . ASP A 1 103 ? 5.851 5.711 -19.237 1.00 92.75 103 ASP A CA 1
ATOM 861 C C . ASP A 1 103 ? 4.581 4.847 -19.180 1.00 92.75 103 ASP A C 1
ATOM 863 O O . ASP A 1 103 ? 3.838 4.804 -20.162 1.00 92.75 103 ASP A O 1
ATOM 867 N N . LEU A 1 104 ? 4.237 4.285 -18.013 1.00 91.62 104 LEU A N 1
ATOM 868 C CA . LEU A 1 104 ? 2.941 3.627 -17.798 1.00 91.62 104 LEU A CA 1
ATOM 869 C C . LEU A 1 104 ? 1.763 4.585 -18.015 1.00 91.62 104 LEU A C 1
ATOM 871 O O . LEU A 1 104 ? 0.776 4.206 -18.642 1.00 91.62 104 LEU A O 1
ATOM 875 N N . VAL A 1 105 ? 1.881 5.838 -17.560 1.00 88.31 105 VAL A N 1
ATOM 876 C CA . VAL A 1 105 ? 0.850 6.871 -17.777 1.00 88.31 105 VAL A CA 1
ATOM 877 C C . VAL A 1 105 ? 0.649 7.186 -19.250 1.00 88.31 105 VAL A C 1
ATOM 879 O O . VAL A 1 105 ? -0.472 7.397 -19.708 1.00 88.31 105 VAL A O 1
ATOM 882 N N . LYS A 1 106 ? 1.735 7.252 -20.015 1.00 86.88 106 LYS A N 1
ATOM 883 C CA . LYS A 1 106 ? 1.640 7.491 -21.456 1.00 86.88 106 LYS A CA 1
ATOM 884 C C . LYS A 1 106 ? 1.018 6.294 -22.164 1.00 86.88 106 LYS A C 1
ATOM 886 O O . LYS A 1 106 ? 0.150 6.484 -23.009 1.00 86.88 106 LYS A O 1
ATOM 891 N N . LYS A 1 107 ? 1.432 5.078 -21.799 1.00 84.56 107 LYS A N 1
ATOM 892 C CA . LYS A 1 107 ? 0.934 3.839 -22.403 1.00 84.56 107 LYS A CA 1
ATOM 893 C C . LYS A 1 107 ? -0.569 3.661 -22.184 1.00 84.56 107 LYS A C 1
ATOM 895 O O . LYS A 1 107 ? -1.278 3.396 -23.148 1.00 84.56 107 LYS A O 1
ATOM 900 N N . SER A 1 108 ? -1.066 3.895 -20.970 1.00 78.12 108 SER A N 1
ATOM 901 C CA . SER A 1 108 ? -2.501 3.789 -20.672 1.00 78.12 108 SER A CA 1
ATOM 902 C C . SER A 1 108 ? -3.347 4.799 -21.456 1.00 78.12 108 SER A C 1
ATOM 904 O O . SER A 1 108 ? -4.413 4.450 -21.953 1.00 78.12 108 SER A O 1
ATOM 906 N N . LYS A 1 109 ? -2.855 6.033 -21.648 1.00 73.56 109 LYS A N 1
ATOM 907 C CA . LYS A 1 109 ? -3.519 7.036 -22.500 1.00 73.56 109 LYS A CA 1
ATOM 908 C C . LYS A 1 109 ? -3.609 6.593 -23.961 1.00 73.56 109 LYS A C 1
ATOM 910 O O . LYS A 1 109 ? -4.615 6.854 -24.611 1.00 73.56 109 LYS A O 1
ATOM 915 N N . VAL A 1 110 ? -2.568 5.939 -24.478 1.00 72.69 110 VAL A N 1
ATOM 916 C CA . VAL A 1 110 ? -2.556 5.416 -25.854 1.00 72.69 110 VAL A CA 1
ATOM 917 C C . VAL A 1 110 ? -3.523 4.236 -26.003 1.00 72.69 110 VAL A C 1
ATOM 919 O O . VAL A 1 110 ? -4.298 4.224 -26.956 1.00 72.69 110 VAL A O 1
ATOM 922 N N . GLU A 1 111 ? -3.523 3.293 -25.053 1.00 71.31 111 GLU A N 1
ATOM 923 C CA . GLU A 1 111 ? -4.464 2.158 -25.024 1.00 71.31 111 GLU A CA 1
ATOM 924 C C . GLU A 1 111 ? -5.925 2.647 -24.984 1.00 71.31 111 GLU A C 1
ATOM 926 O O . GLU A 1 111 ? -6.758 2.153 -25.743 1.00 71.31 111 GLU A O 1
ATOM 931 N N . PHE A 1 112 ? -6.220 3.676 -24.181 1.00 70.56 112 PHE A N 1
ATOM 932 C CA . PHE A 1 112 ? -7.549 4.289 -24.108 1.00 70.56 112 PHE A CA 1
ATOM 933 C C . PHE A 1 112 ? -8.018 4.842 -25.466 1.00 70.56 112 PHE A C 1
ATOM 935 O O . PHE A 1 112 ? -9.111 4.514 -25.918 1.00 70.56 112 PHE A O 1
ATOM 942 N N . ILE A 1 113 ? -7.174 5.619 -26.158 1.00 66.19 113 ILE A N 1
ATOM 943 C CA . ILE A 1 113 ? -7.517 6.215 -27.464 1.00 66.19 113 ILE A CA 1
ATOM 944 C C . ILE A 1 113 ? -7.765 5.135 -28.528 1.00 66.19 113 ILE A C 1
ATOM 946 O O . ILE A 1 113 ? -8.694 5.248 -29.327 1.00 66.19 113 ILE A O 1
ATOM 950 N N . GLN A 1 114 ? -6.945 4.081 -28.555 1.00 60.34 114 GLN A N 1
ATOM 951 C CA . GLN A 1 114 ? -7.103 2.990 -29.520 1.00 60.34 114 GLN A CA 1
ATOM 952 C C . GLN A 1 114 ? -8.383 2.181 -29.280 1.00 60.34 114 GLN A C 1
ATOM 954 O O . GLN A 1 114 ? -9.059 1.832 -30.249 1.00 60.34 114 GLN A O 1
ATOM 959 N N . GLY A 1 115 ? -8.739 1.936 -28.014 1.00 66.12 115 GLY A N 1
ATOM 960 C CA . GLY A 1 115 ? -10.008 1.312 -27.641 1.00 66.12 115 GLY A CA 1
ATOM 961 C C . GLY A 1 115 ? -11.208 2.104 -28.164 1.00 66.12 115 GLY A C 1
ATOM 962 O O . GLY A 1 115 ? -12.022 1.548 -28.899 1.00 66.12 115 GLY A O 1
ATOM 963 N N . SER A 1 116 ? -11.252 3.417 -27.908 1.00 64.25 116 SER A N 1
ATOM 964 C CA . SER A 1 116 ? -12.360 4.283 -28.344 1.00 64.25 116 SER A CA 1
ATOM 965 C C . SER A 1 116 ? -12.517 4.346 -29.869 1.00 64.25 116 SER A C 1
ATOM 967 O O . SER A 1 116 ? -13.627 4.235 -30.381 1.00 64.25 116 SER A O 1
ATOM 969 N N . ILE A 1 117 ? -11.413 4.432 -30.623 1.00 64.75 117 ILE A N 1
ATOM 970 C CA . ILE A 1 117 ? -11.460 4.446 -32.100 1.00 64.75 117 ILE A CA 1
ATOM 971 C C . ILE A 1 117 ? -11.954 3.102 -32.667 1.00 64.75 117 ILE A C 1
ATOM 973 O O . ILE A 1 117 ? -12.536 3.060 -33.752 1.00 64.75 117 ILE A O 1
ATOM 977 N N . SER A 1 118 ? -11.702 1.990 -31.971 1.00 61.25 118 SER A N 1
ATOM 978 C CA . SER A 1 118 ? -12.122 0.657 -32.419 1.00 61.25 118 SER A CA 1
ATOM 979 C C . SER A 1 118 ? -13.603 0.359 -32.160 1.00 61.25 118 SER A C 1
ATOM 981 O O . SER A 1 118 ? -14.196 -0.429 -32.897 1.00 61.25 118 SER A O 1
ATOM 983 N N . GLU A 1 119 ? -14.208 1.009 -31.162 1.00 58.28 119 GLU A N 1
ATOM 984 C CA . GLU A 1 119 ? -15.637 0.892 -30.848 1.00 58.28 119 GLU A CA 1
ATOM 985 C C . GLU A 1 119 ? -16.511 1.748 -31.777 1.00 58.28 119 GLU A C 1
ATOM 987 O O . GLU A 1 119 ? -17.589 1.307 -32.156 1.00 58.28 119 GLU A O 1
ATOM 992 N N . GLU A 1 120 ? -16.026 2.902 -32.247 1.00 57.69 120 GLU A N 1
ATOM 993 C CA . GLU A 1 120 ? -16.745 3.766 -33.206 1.00 57.69 120 GLU A CA 1
ATOM 994 C C . GLU A 1 120 ? -16.813 3.206 -34.643 1.00 57.69 120 GLU A C 1
ATOM 996 O O . GLU A 1 120 ? -17.498 3.765 -35.499 1.00 57.69 120 GLU A O 1
ATOM 1001 N N . ARG A 1 121 ? -16.092 2.115 -34.944 1.00 52.75 121 ARG A N 1
ATOM 1002 C CA . ARG A 1 121 ? -16.049 1.483 -36.280 1.00 52.75 121 ARG A CA 1
ATOM 1003 C C . ARG A 1 121 ? -16.824 0.161 -36.382 1.00 52.75 121 ARG A C 1
ATOM 1005 O O . ARG A 1 121 ? -16.626 -0.563 -37.360 1.00 52.75 121 ARG A O 1
ATOM 1012 N N . LYS A 1 122 ? -17.662 -0.170 -35.398 1.00 45.28 122 LYS A N 1
ATOM 1013 C CA . LYS A 1 122 ? -18.585 -1.318 -35.436 1.00 45.28 122 LYS A CA 1
ATOM 1014 C C . LYS A 1 122 ? -20.024 -0.848 -35.579 1.00 45.28 122 LYS A C 1
ATOM 1016 O O . LYS A 1 122 ? -20.769 -1.561 -36.282 1.00 45.28 122 LYS A O 1
#

pLDDT: mean 89.56, std 10.7, range [45.28, 97.38]

Sequence (122 aa):
MLEEEAEKQNIVVDESEAEKFTKQMRQILEQSSDEYAIQFLQDYLSALGISENEYWNQYAVLAYKKALKISKLKQQFFNEQKAKTKDVNIDELQKAWEKYQKDLVKKSKVEFIQGSISEERK

Secondary structure (DSSP, 8-state):
-HHHHHHHTT----HHHHHHHHHHHHHHHHT---HHHHHHHHHHHHHHT--HHHIIIIIHHHHHHHHHHHHHHHHHHHHHHHHH-TT--HHHHHHHHHHHHHHHHHHHHHHHHHHHHHHTT-

Foldseek 3Di:
DLLVVLVVVVQFDDLVNLLVVLVVVVVCVVPDPPPVVVVVVVVVCVVVVHDPVCCSPPPSSVVSRSVVSSVVVLVVQLVVVCVVPVDDDPVNSVVVVVVVVVVVVVVVVVVVVVVVVVVVVD

=== Feature glossary ===
Legend for the data blocks above and below:

— What the protein is —

The amino-acid sequence is the protein's primary structure: the linear order of residues from the N-terminus to the C-terminus, written in one-letter code. Everything else here — the 3D coordinates, the secondary structure, the domain annotations — is ultimately a consequence of this string.

Database cross-references. InterPro integrates a dozen domain/family signature databases into unified entries with residue-range hits. GO terms attach function/process/location labels with evidence codes. CATH codes position the fold in a four-level structural taxonomy. Organism is the NCBI-taxonomy species name.

— Where its atoms are —

The mmCIF block holds the 3D Cartesian coordinates of each backbone atom (N, Cα, C, O) in ångströms. mmCIF is the PDB's canonical archive format — a tagged-loop text representation of the atomic model.

The six renders are orthographic views along the three Cartesian axes in both directions. Representation (cartoon, sticks, or surface) and color scheme (sequence-rainbow or by-chain) vary across proteins so the training set covers all the common visualization conventions.

— Local backbone conformation —

Secondary structure is the local, repeating backbone conformation. DSSP classifies it into eight states by reading the hydrogen-bond network: three helix types (H, G, I), two β types (E, B), two non-regular types (T, S), and unstructured coil (-).

SS3 is a coarse helix/strand/coil call (letters a/b/c) made by the P-SEA algorithm from inter-Cα distances and dihedrals. It is less detailed than DSSP but needs only Cα positions.

Backbone dihedral angles. Every residue except chain termini has a φ (preceding-C → N → Cα → C) and a ψ (N → Cα → C → next-N). They are reported in degrees following the IUPAC sign convention. Secondary structure is essentially a statement about which (φ, ψ) basin each residue occupies.

— Global shape and packing —

The geometric summary reports three shape descriptors. Rg (radius of gyration) measures how spread out the Cα atoms are about their centre of mass; compact globular proteins have small Rg, elongated or unfolded ones large. Cα contacts (<8 Å, |i−j|>4) count long-range residue pairs in spatial proximity — high for tightly packed folds, near zero for rods or random coil. The bounding-box extents give the protein's footprint along x, y, z in Å.

Solvent accessibility: the surface area of each residue that a 1.4 Å water probe can touch, in Å². When only backbone atoms are present the absolute values are lower than full-atom SASA (side chains contribute most of the area) and are flagged as backbone-only.

Plot images: a contact map (which residues are close in 3D, as an N×N binary image), a Ramachandran scatter (backbone torsion angles, revealing secondary-structure composition at a glance), and — for AlphaFold structures — a PAE heatmap (pairwise prediction confidence).

— Structural neighborhood —

Foldseek's 3Di representation compresses backbone geometry into a per-residue letter drawn from a learned twenty-state alphabet. It captures t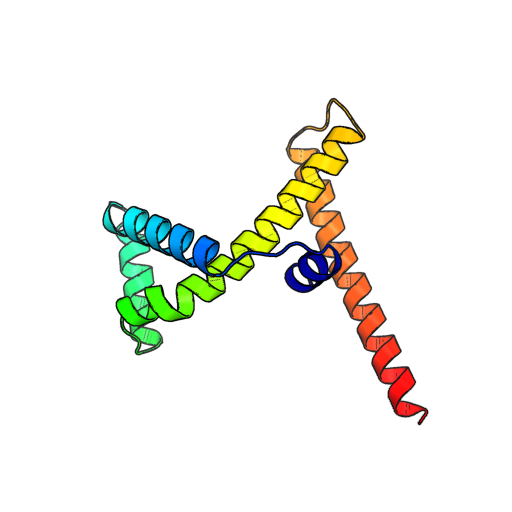he tertiary interaction pattern around each residue — which residues are packed against it in space, regardless of where they are in sequence.

Structural nearest neighbors (via Foldseek easy-search vs the PDB). Reported per hit: target PDB id, E-value, and alignment TM-score. A TM-score above ~0.5 is the conventional threshold for 'same fold'.

— Confidence and disorder —

pLDDT (predicted Local Distance Difference Test) is AlphaFold's per-residue confidence score, ranging from 0 to 100. Values above 90 indicate high confidence (typically well-packed cores); 70–90 is confident; 50–70 low confidence; below 50 usually means the region is disordered or the prediction is unreliable there. AlphaFold stores pLDDT in the mmCIF B-factor column.

For experimental (PDB) structures, the B-factor (temperature factor) quantifies the positional spread of each atom in the crystal — a combination of thermal vibration and static disorder — in units of Å². High B-factors mark flexible loops or poorly resolved regions; low B-factors mark the rigid, well-ordered core.

Predicted Aligned Error (PAE) is an AlphaFold confidence matrix: entry (i, j) is the expected error in the position of residue j, in ångströms, when the prediction is superimposed on the true structure at residue i. Low PAE within a block of residues means that block is internally rigid and well-predicted; high PAE between two blocks means their relative placement is uncertain even if each block individually is confident.